Protein AF-A0AAN9VHC4-F1 (afdb_monomer_lite)

Organism: NCBI:txid2509291

Radius of gyration: 25.79 Å; chains: 1; bounding box: 48×30×82 Å

Secondary structure (DSSP, 8-state):
--HHHHHHHHHHHHHHHHHHHHHHHHHHHHHHHHHHHHHHHHHHHHHHHHHHHHHH-TTSEE--TTTSPPEEHHHHHHHHHHHHHHHHHHHHHHHHHHHHHHHHHHHHHHHHTTT--TTTS---------

Structure (mmCIF, N/CA/C/O backbone):
data_AF-A0AAN9VHC4-F1
#
_entry.id   AF-A0AAN9VHC4-F1
#
loop_
_atom_site.group_PDB
_atom_site.id
_atom_site.type_symbol
_atom_site.label_atom_id
_atom_site.label_alt_id
_atom_site.label_comp_id
_atom_site.label_asym_id
_atom_site.label_entity_id
_atom_site.label_seq_id
_atom_site.pdbx_PDB_ins_code
_atom_site.Cartn_x
_atom_site.Cartn_y
_atom_site.Cartn_z
_atom_site.occupancy
_atom_site.B_iso_or_equiv
_atom_site.aut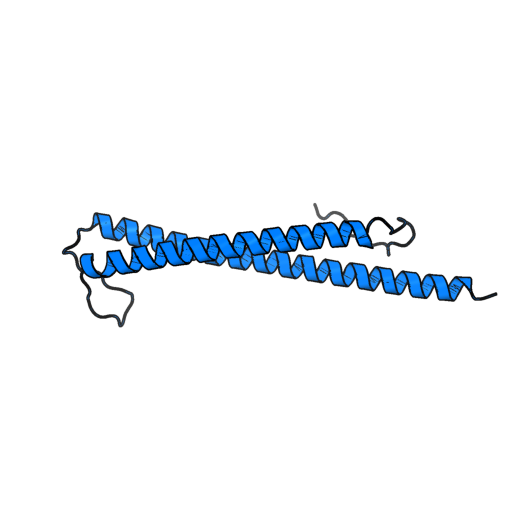h_seq_id
_atom_site.auth_comp_id
_atom_site.auth_asym_id
_atom_site.auth_atom_id
_atom_site.pdbx_PDB_model_num
ATOM 1 N N . MET A 1 1 ? 20.593 -5.269 -54.723 1.00 50.12 1 MET A N 1
ATOM 2 C CA . MET A 1 1 ? 21.177 -4.316 -53.757 1.00 50.12 1 MET A CA 1
ATOM 3 C C . MET A 1 1 ? 20.128 -4.198 -52.665 1.00 50.12 1 MET A C 1
ATOM 5 O O . MET A 1 1 ? 19.353 -3.266 -52.725 1.00 50.12 1 MET A O 1
ATOM 9 N N . ASP A 1 2 ? 20.006 -5.169 -51.750 1.00 54.09 2 ASP A N 1
ATOM 10 C CA . ASP A 1 2 ? 18.790 -5.248 -50.904 1.00 54.09 2 ASP A CA 1
ATOM 11 C C . ASP A 1 2 ? 19.038 -5.737 -49.467 1.00 54.09 2 ASP A C 1
ATOM 13 O O . ASP A 1 2 ? 18.122 -5.739 -48.654 1.00 54.09 2 ASP A O 1
ATOM 17 N N . MET A 1 3 ? 20.281 -6.069 -49.096 1.00 52.69 3 MET A N 1
ATOM 18 C CA . MET A 1 3 ? 20.587 -6.513 -47.725 1.00 52.69 3 MET A CA 1
ATOM 19 C C . MET A 1 3 ? 20.512 -5.387 -46.681 1.00 52.69 3 MET A C 1
ATOM 21 O O . MET A 1 3 ? 20.322 -5.662 -45.499 1.00 52.69 3 MET A O 1
ATOM 25 N N . ASP A 1 4 ? 20.640 -4.123 -47.094 1.00 55.09 4 ASP A N 1
ATOM 26 C CA . ASP A 1 4 ? 20.581 -2.978 -46.174 1.00 55.09 4 ASP A CA 1
ATOM 27 C C . ASP A 1 4 ? 19.147 -2.525 -45.866 1.00 55.09 4 ASP A C 1
ATOM 29 O O . ASP A 1 4 ? 18.929 -1.846 -44.865 1.00 55.09 4 ASP A O 1
ATOM 33 N N . ASN A 1 5 ? 18.166 -2.898 -46.696 1.00 51.88 5 ASN A N 1
ATOM 34 C CA . ASN A 1 5 ? 16.765 -2.507 -46.511 1.00 51.88 5 ASN A CA 1
ATOM 35 C C . ASN A 1 5 ? 16.011 -3.500 -45.606 1.00 51.88 5 ASN A C 1
ATOM 37 O O . ASN A 1 5 ? 15.181 -3.085 -44.800 1.00 51.88 5 ASN A O 1
ATOM 41 N N . GLU A 1 6 ? 16.345 -4.795 -45.675 1.00 54.66 6 GLU A N 1
ATOM 42 C CA . GLU A 1 6 ? 15.829 -5.816 -44.746 1.00 54.66 6 GLU A CA 1
ATOM 43 C C . GLU A 1 6 ? 16.372 -5.622 -43.325 1.00 54.66 6 GLU A C 1
ATOM 45 O O . GLU A 1 6 ? 15.594 -5.582 -42.376 1.00 54.66 6 GLU A O 1
ATOM 50 N N . LYS A 1 7 ? 17.681 -5.370 -43.171 1.00 56.31 7 LYS A N 1
ATOM 51 C CA . LYS A 1 7 ? 18.298 -5.130 -41.852 1.00 56.31 7 LYS A CA 1
ATOM 52 C C . LYS A 1 7 ? 17.731 -3.913 -41.115 1.00 56.31 7 LYS A C 1
ATOM 54 O O . LYS A 1 7 ? 17.639 -3.941 -39.892 1.00 56.31 7 LYS A O 1
ATOM 59 N N . ARG A 1 8 ? 17.348 -2.854 -41.841 1.00 58.09 8 ARG A N 1
ATOM 60 C CA . ARG A 1 8 ? 16.695 -1.666 -41.255 1.00 58.09 8 ARG A CA 1
ATOM 61 C C . ARG A 1 8 ? 15.245 -1.924 -40.854 1.00 58.09 8 ARG A C 1
ATOM 63 O O . ARG A 1 8 ? 14.777 -1.352 -39.877 1.00 58.09 8 ARG A O 1
ATOM 70 N N . LYS A 1 9 ? 14.525 -2.768 -41.599 1.00 59.56 9 LYS A N 1
ATOM 71 C CA . LYS A 1 9 ? 13.159 -3.166 -41.236 1.00 59.56 9 LYS A CA 1
ATOM 72 C C . LYS A 1 9 ? 13.148 -4.008 -39.962 1.00 59.56 9 LYS A C 1
ATOM 74 O O . LYS A 1 9 ? 12.361 -3.707 -39.072 1.00 59.56 9 LYS A O 1
ATOM 79 N N . ASP A 1 10 ? 14.059 -4.974 -39.857 1.00 60.94 10 ASP A N 1
ATOM 80 C CA . ASP A 1 10 ? 14.200 -5.812 -38.660 1.00 60.94 10 ASP A CA 1
ATOM 81 C C . ASP A 1 10 ? 14.578 -4.979 -37.423 1.00 60.94 10 ASP A C 1
ATOM 83 O O . ASP A 1 10 ? 13.963 -5.127 -36.363 1.00 60.94 10 ASP A O 1
ATOM 87 N N . SER A 1 11 ? 15.514 -4.028 -37.559 1.00 62.25 11 SER A N 1
ATOM 88 C CA . SER A 1 11 ? 15.894 -3.152 -36.441 1.00 62.25 11 SER A CA 1
ATOM 89 C C . SER A 1 11 ? 14.755 -2.234 -35.994 1.00 62.25 11 SER A C 1
ATOM 91 O O . SER A 1 11 ? 14.590 -2.001 -34.799 1.00 62.25 11 SER A O 1
ATOM 93 N N . PHE A 1 12 ? 13.943 -1.736 -36.932 1.00 62.66 12 PHE A N 1
ATOM 94 C CA . PHE A 1 12 ? 12.781 -0.903 -36.623 1.00 62.66 12 PHE A CA 1
ATOM 95 C C . PHE A 1 12 ? 11.708 -1.691 -35.855 1.00 62.66 12 PHE A C 1
ATOM 97 O O . PHE A 1 12 ? 11.217 -1.225 -34.828 1.00 62.66 12 PHE A O 1
ATOM 104 N N . THR A 1 13 ? 11.422 -2.931 -36.268 1.00 69.31 13 THR A N 1
ATOM 105 C CA . THR A 1 13 ? 10.482 -3.806 -35.547 1.00 69.31 13 THR A CA 1
ATOM 106 C C . THR A 1 13 ? 10.972 -4.204 -34.150 1.00 69.31 13 THR A C 1
ATOM 108 O O . THR A 1 13 ? 10.168 -4.349 -33.226 1.00 69.31 13 THR A O 1
ATOM 111 N N . ASP A 1 14 ? 12.286 -4.335 -33.950 1.00 75.69 14 ASP A N 1
ATOM 112 C CA . ASP A 1 14 ? 12.864 -4.598 -32.629 1.00 75.69 14 ASP A CA 1
ATOM 113 C C . ASP A 1 14 ? 12.769 -3.379 -31.696 1.00 75.69 14 ASP A C 1
ATOM 115 O O . ASP A 1 14 ? 12.483 -3.540 -30.505 1.00 75.69 14 ASP A O 1
ATOM 119 N N . VAL A 1 15 ? 12.948 -2.166 -32.231 1.00 76.19 15 VAL A N 1
ATOM 120 C CA . VAL A 1 15 ? 12.771 -0.896 -31.504 1.00 76.19 15 VAL A CA 1
ATOM 121 C C . VAL A 1 15 ? 11.321 -0.717 -31.057 1.00 76.19 15 VAL A C 1
ATOM 123 O O . VAL A 1 15 ? 11.076 -0.443 -29.880 1.00 76.19 15 VAL A O 1
ATOM 126 N N . GLU A 1 16 ? 10.354 -0.942 -31.948 1.00 80.31 16 GLU A N 1
ATOM 127 C CA . GLU A 1 16 ? 8.927 -0.875 -31.612 1.00 80.31 16 GLU A CA 1
ATOM 128 C C . GLU A 1 16 ? 8.547 -1.895 -30.532 1.00 80.31 16 GLU A C 1
ATOM 130 O O . GLU A 1 16 ? 7.849 -1.557 -29.575 1.00 80.31 16 GLU A O 1
ATOM 135 N N . ARG A 1 17 ? 9.060 -3.131 -30.613 1.00 82.12 17 ARG A N 1
ATOM 136 C CA . ARG A 1 17 ? 8.823 -4.153 -29.581 1.00 82.12 17 ARG A CA 1
ATOM 137 C C . ARG A 1 17 ? 9.397 -3.742 -28.221 1.00 82.12 17 ARG A C 1
ATOM 139 O O . ARG A 1 17 ? 8.755 -3.969 -27.197 1.00 82.12 17 ARG A O 1
ATOM 146 N N . ILE A 1 18 ? 10.590 -3.144 -28.199 1.00 83.81 18 ILE A N 1
ATOM 147 C CA . ILE A 1 18 ? 11.226 -2.636 -26.973 1.00 83.81 18 ILE A CA 1
ATOM 148 C C . ILE A 1 18 ? 10.399 -1.502 -26.360 1.00 83.81 18 ILE A C 1
ATOM 150 O O . ILE A 1 18 ? 10.175 -1.505 -25.150 1.00 83.81 18 ILE A O 1
ATOM 154 N N . LEU A 1 19 ? 9.937 -0.552 -27.179 1.00 83.81 19 LEU A N 1
ATOM 155 C CA . LEU A 1 19 ? 9.121 0.574 -26.722 1.00 83.81 19 LEU A CA 1
ATOM 156 C C . LEU A 1 19 ? 7.765 0.112 -26.194 1.00 83.81 19 LEU A C 1
ATOM 158 O O . LEU A 1 19 ? 7.374 0.521 -25.105 1.00 83.81 19 LEU A O 1
ATOM 162 N N . ASN A 1 20 ? 7.089 -0.792 -26.905 1.00 87.31 20 ASN A N 1
ATOM 163 C CA . ASN A 1 20 ? 5.820 -1.358 -26.452 1.00 87.31 20 ASN A CA 1
ATOM 164 C C . ASN A 1 20 ? 5.982 -2.063 -25.105 1.00 87.31 20 ASN A C 1
ATOM 166 O O . ASN A 1 20 ? 5.219 -1.799 -24.181 1.00 87.31 20 ASN A O 1
ATOM 170 N N . ARG A 1 21 ? 7.038 -2.870 -24.946 1.00 86.12 21 ARG A N 1
ATOM 171 C CA . ARG A 1 21 ? 7.308 -3.544 -23.674 1.00 86.12 21 ARG A CA 1
ATOM 172 C C . ARG A 1 21 ? 7.634 -2.566 -22.543 1.00 86.12 21 ARG A C 1
ATOM 174 O O . ARG A 1 21 ? 7.238 -2.794 -21.407 1.00 86.12 21 ARG A O 1
ATOM 181 N N . TYR A 1 22 ? 8.350 -1.480 -22.832 1.00 86.50 22 TYR A N 1
ATOM 182 C CA . TYR A 1 22 ? 8.599 -0.429 -21.844 1.00 86.50 22 TYR A CA 1
ATOM 183 C C . TYR A 1 22 ? 7.307 0.286 -21.433 1.00 86.50 22 TYR A C 1
ATOM 185 O O . TYR A 1 22 ? 7.097 0.519 -20.246 1.00 86.50 22 TYR A O 1
ATOM 193 N N . ASN A 1 23 ? 6.428 0.584 -22.390 1.00 87.88 23 ASN A N 1
ATOM 194 C CA . ASN A 1 23 ? 5.138 1.217 -22.120 1.00 87.88 23 ASN A CA 1
ATOM 195 C C . ASN A 1 23 ? 4.222 0.318 -21.279 1.00 87.88 23 ASN A C 1
ATOM 197 O O . ASN A 1 23 ? 3.550 0.820 -20.385 1.00 87.88 23 ASN A O 1
ATOM 201 N N . GLU A 1 24 ? 4.239 -1.000 -21.506 1.00 90.56 24 GLU A N 1
ATOM 202 C CA . GLU A 1 24 ? 3.556 -1.971 -20.636 1.00 90.56 24 GLU A CA 1
ATOM 203 C C . GLU A 1 24 ? 4.061 -1.870 -19.191 1.00 90.56 24 GLU A C 1
ATOM 205 O O . GLU A 1 24 ? 3.257 -1.750 -18.272 1.00 90.56 24 GLU A O 1
ATOM 210 N N . TYR A 1 25 ? 5.382 -1.827 -18.984 1.00 88.06 25 TYR A N 1
ATOM 211 C CA . TYR A 1 25 ? 5.944 -1.657 -17.642 1.00 88.06 25 TYR A CA 1
ATOM 212 C C . TYR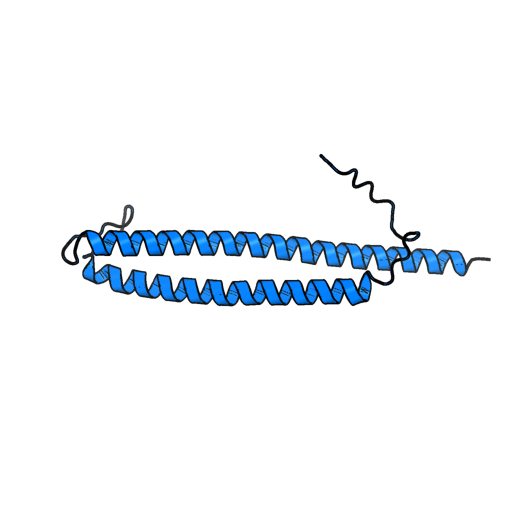 A 1 25 ? 5.536 -0.335 -16.983 1.00 88.06 25 TYR A C 1
ATOM 214 O O . TYR A 1 25 ? 5.276 -0.313 -15.783 1.00 88.06 25 TYR A O 1
ATOM 222 N N . VAL A 1 26 ? 5.489 0.763 -17.744 1.00 89.62 26 VAL A N 1
ATOM 223 C CA . VAL A 1 26 ? 5.030 2.065 -17.234 1.00 89.62 26 VAL A CA 1
ATOM 224 C C . VAL A 1 26 ? 3.569 1.981 -16.794 1.00 89.62 26 VAL A C 1
ATOM 226 O O . VAL A 1 26 ? 3.260 2.381 -15.676 1.00 89.62 26 VAL A O 1
ATOM 229 N N . ALA A 1 27 ? 2.695 1.406 -17.622 1.00 91.69 27 ALA A N 1
ATOM 230 C CA . ALA A 1 27 ? 1.277 1.262 -17.302 1.00 91.69 27 ALA A CA 1
ATOM 231 C C . ALA A 1 27 ? 1.051 0.383 -16.058 1.00 91.69 27 ALA A C 1
ATOM 233 O O . ALA A 1 27 ? 0.298 0.759 -15.161 1.00 91.69 27 ALA A O 1
ATOM 234 N N . GLU A 1 28 ? 1.746 -0.755 -15.960 1.00 92.38 28 GLU A N 1
ATOM 235 C CA . GLU A 1 28 ? 1.702 -1.619 -14.773 1.00 92.38 28 GLU A CA 1
ATOM 236 C C . GLU A 1 28 ? 2.198 -0.884 -13.516 1.00 92.38 28 GLU A C 1
ATOM 238 O O . GLU A 1 28 ? 1.653 -1.064 -12.426 1.00 92.38 28 GLU A O 1
ATOM 243 N N . HIS A 1 29 ? 3.235 -0.053 -13.648 1.00 91.44 29 HIS A N 1
ATOM 244 C CA . HIS A 1 29 ? 3.766 0.729 -12.536 1.00 91.44 29 HIS A CA 1
ATOM 245 C C . HIS A 1 29 ? 2.760 1.772 -12.042 1.00 91.44 29 HIS A C 1
ATOM 247 O O . HIS A 1 29 ? 2.527 1.875 -10.838 1.00 91.44 29 HIS A O 1
ATOM 253 N N . GLU A 1 30 ? 2.130 2.512 -12.955 1.00 93.31 30 GLU A N 1
ATOM 254 C CA . GLU A 1 30 ? 1.080 3.484 -12.632 1.00 93.31 30 GLU A CA 1
ATOM 255 C C . GLU A 1 30 ? -0.115 2.815 -11.939 1.00 93.31 30 GLU A C 1
ATOM 257 O O . GLU A 1 30 ? -0.592 3.302 -10.911 1.00 93.31 30 GLU A O 1
ATOM 262 N N . GLU A 1 31 ? -0.545 1.646 -12.424 1.00 95.62 31 GLU A N 1
ATOM 263 C CA . GLU A 1 31 ? -1.590 0.854 -11.770 1.00 95.62 31 GLU A CA 1
ATOM 264 C C . GLU A 1 31 ? -1.187 0.453 -10.342 1.00 95.62 31 GLU A C 1
ATOM 266 O O . GLU A 1 31 ? -1.975 0.592 -9.401 1.00 95.62 31 GLU A O 1
ATOM 271 N N . MET A 1 32 ? 0.060 0.017 -10.142 1.00 95.25 32 MET A N 1
ATOM 272 C CA . MET A 1 32 ? 0.570 -0.300 -8.809 1.00 95.25 32 MET A CA 1
ATOM 273 C C . MET A 1 32 ? 0.574 0.926 -7.885 1.00 95.25 32 MET A C 1
ATOM 275 O O . MET A 1 32 ? 0.185 0.803 -6.721 1.00 95.25 32 MET A O 1
ATOM 279 N N . ILE A 1 33 ? 0.939 2.115 -8.371 1.00 95.25 33 ILE A N 1
ATOM 280 C CA . ILE A 1 33 ? 0.837 3.349 -7.575 1.00 95.25 33 ILE A CA 1
ATOM 281 C C . ILE A 1 33 ? -0.613 3.601 -7.142 1.00 95.25 33 ILE A C 1
ATOM 283 O O . ILE A 1 33 ? -0.861 3.823 -5.956 1.00 95.25 33 ILE A O 1
ATOM 287 N N . HIS A 1 34 ? -1.585 3.474 -8.046 1.00 96.56 34 HIS A N 1
ATOM 288 C CA . HIS A 1 34 ? -2.996 3.662 -7.697 1.00 96.56 34 HIS A CA 1
ATOM 289 C C . HIS A 1 34 ? -3.501 2.653 -6.659 1.00 96.56 34 HIS A C 1
ATOM 291 O O . HIS A 1 34 ? -4.228 3.017 -5.727 1.00 96.56 34 HIS A O 1
ATOM 297 N N . ILE A 1 35 ? -3.093 1.386 -6.767 1.00 97.19 35 ILE A N 1
ATOM 298 C CA . ILE A 1 35 ? -3.417 0.363 -5.764 1.00 97.19 35 ILE A CA 1
ATOM 299 C C . ILE A 1 35 ? -2.829 0.747 -4.400 1.00 97.19 35 ILE A C 1
ATOM 301 O O . ILE A 1 35 ? -3.525 0.658 -3.384 1.00 97.19 35 ILE A O 1
ATOM 305 N N . LEU A 1 36 ? -1.579 1.222 -4.365 1.00 97.19 36 LEU A N 1
ATOM 306 C CA . LEU A 1 36 ? -0.940 1.679 -3.132 1.00 97.19 36 LEU A CA 1
ATOM 307 C C . LEU A 1 36 ? -1.724 2.832 -2.487 1.00 97.19 36 LEU A C 1
ATOM 309 O O . LEU A 1 36 ? -2.003 2.778 -1.289 1.00 97.19 36 LEU A O 1
ATOM 313 N N . GLU A 1 37 ? -2.143 3.831 -3.265 1.00 97.06 37 GLU A N 1
ATOM 314 C CA . GLU A 1 37 ? -2.948 4.959 -2.774 1.00 97.06 37 GLU A CA 1
ATOM 315 C C . GLU A 1 37 ? -4.286 4.506 -2.172 1.00 97.06 37 GLU A C 1
ATOM 317 O O . GLU A 1 37 ? -4.779 5.083 -1.197 1.00 97.06 37 GLU A O 1
ATOM 322 N N . HIS A 1 38 ? -4.915 3.480 -2.749 1.00 97.25 38 HIS A N 1
ATOM 323 C CA . HIS A 1 38 ? -6.126 2.883 -2.188 1.00 97.25 38 HIS A CA 1
ATOM 324 C C . HIS A 1 38 ? -5.854 2.186 -0.851 1.00 97.25 38 HIS A C 1
ATOM 326 O O . HIS A 1 38 ? -6.581 2.420 0.118 1.00 97.25 38 HIS A O 1
ATOM 332 N N . MET A 1 39 ? -4.784 1.393 -0.767 1.00 97.56 39 MET A N 1
ATOM 333 C CA . MET A 1 39 ? -4.388 0.726 0.477 1.00 97.56 39 MET A CA 1
ATOM 334 C C . MET A 1 39 ? -4.072 1.736 1.589 1.00 97.56 39 MET A C 1
ATOM 336 O O . MET A 1 39 ? -4.482 1.548 2.736 1.00 97.56 39 MET A O 1
ATOM 340 N N . GLU A 1 40 ? -3.377 2.827 1.262 1.00 97.25 40 GLU A N 1
ATOM 341 C CA . GLU A 1 40 ? -3.025 3.885 2.215 1.00 97.25 40 GLU A CA 1
ATOM 342 C C . GLU A 1 40 ? -4.257 4.629 2.739 1.00 97.25 40 GLU A C 1
ATOM 344 O O . GLU A 1 40 ? -4.366 4.853 3.948 1.00 97.25 40 GLU A O 1
ATOM 349 N N . ARG A 1 41 ? -5.230 4.933 1.870 1.00 97.44 41 ARG A N 1
ATOM 350 C CA . ARG A 1 41 ? -6.522 5.507 2.280 1.00 97.44 41 ARG A CA 1
ATOM 351 C C . ARG A 1 41 ? -7.290 4.577 3.220 1.00 97.44 41 ARG A C 1
ATOM 353 O O . ARG A 1 41 ? -7.825 5.024 4.237 1.00 97.44 41 ARG A O 1
ATOM 360 N N . ASP A 1 42 ? -7.310 3.279 2.930 1.00 95.44 42 ASP A N 1
ATOM 361 C CA . ASP A 1 42 ? -7.968 2.289 3.786 1.00 95.44 42 ASP A CA 1
ATOM 362 C C . ASP A 1 42 ? -7.277 2.116 5.145 1.00 95.44 42 ASP A C 1
ATOM 364 O O . ASP A 1 42 ? -7.954 1.894 6.155 1.00 95.44 42 ASP A O 1
ATOM 368 N N . LEU A 1 43 ? -5.946 2.236 5.203 1.00 96.81 43 LEU A N 1
ATOM 369 C CA . LEU A 1 43 ? -5.205 2.281 6.464 1.00 96.81 43 LEU A CA 1
ATOM 370 C C . LEU A 1 43 ? -5.548 3.547 7.257 1.00 96.81 43 LEU A C 1
ATOM 372 O O . LEU A 1 43 ? -5.835 3.451 8.450 1.00 96.81 43 LEU A O 1
ATOM 376 N N . GLN A 1 44 ? -5.563 4.716 6.613 1.00 96.81 44 GLN A N 1
ATOM 377 C CA . GLN A 1 44 ? -5.930 5.978 7.262 1.00 96.81 44 GLN A CA 1
ATOM 378 C C . GLN A 1 44 ? -7.337 5.919 7.861 1.00 96.81 44 GLN A C 1
ATOM 380 O O . GLN A 1 44 ? -7.534 6.359 8.994 1.00 96.81 44 GLN A O 1
ATOM 385 N N . ARG A 1 45 ? -8.299 5.311 7.154 1.00 94.69 45 ARG A N 1
ATOM 386 C CA . ARG A 1 45 ? -9.652 5.096 7.683 1.00 94.69 45 ARG A CA 1
ATOM 387 C C . ARG A 1 45 ? -9.637 4.237 8.946 1.00 94.69 45 ARG A C 1
ATOM 389 O O . ARG A 1 45 ? -10.266 4.607 9.931 1.00 94.69 45 ARG A O 1
ATOM 396 N N . THR A 1 46 ? -8.901 3.125 8.934 1.00 94.50 46 THR A N 1
ATOM 397 C CA . THR A 1 46 ? -8.761 2.243 10.105 1.00 94.50 46 THR A CA 1
ATOM 398 C C . THR A 1 46 ? -8.084 2.953 11.279 1.00 94.50 46 THR A C 1
ATOM 400 O O . THR A 1 46 ? -8.515 2.778 12.414 1.00 94.50 46 THR A O 1
ATOM 403 N N . ILE A 1 47 ? -7.057 3.773 11.027 1.00 95.69 47 ILE A N 1
ATOM 404 C CA . ILE A 1 47 ? -6.390 4.577 12.064 1.00 95.69 47 ILE A CA 1
ATOM 405 C C . ILE A 1 47 ? -7.372 5.578 12.670 1.00 95.69 47 ILE A C 1
ATOM 407 O O . ILE A 1 47 ? -7.520 5.622 13.887 1.00 95.69 47 ILE A O 1
ATOM 411 N N . HIS A 1 48 ? -8.083 6.330 11.831 1.00 93.81 48 HIS A N 1
ATOM 412 C C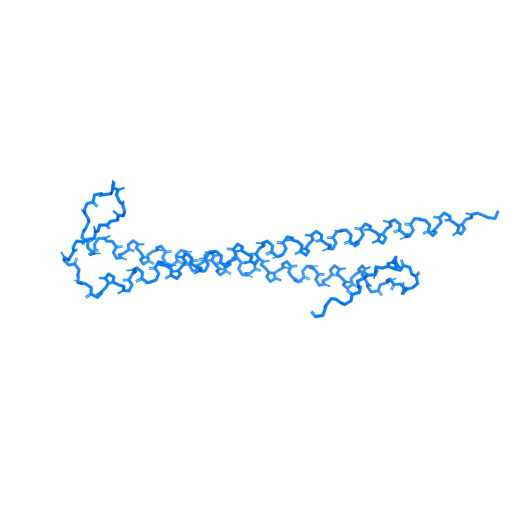A . HIS A 1 48 ? -9.058 7.310 12.295 1.00 93.81 48 HIS A CA 1
ATOM 413 C C . HIS A 1 48 ? -10.174 6.659 13.121 1.00 93.81 48 HIS A C 1
ATOM 415 O O . HIS A 1 48 ? -10.547 7.166 14.178 1.00 93.81 48 HIS A O 1
ATOM 421 N N . GLU A 1 49 ? -10.686 5.514 12.668 1.00 91.50 49 GLU A N 1
ATOM 422 C CA . GLU A 1 49 ? -11.690 4.737 13.391 1.00 91.50 49 GLU A CA 1
ATOM 423 C C . GLU A 1 49 ? -11.161 4.267 14.752 1.00 91.50 49 GLU A C 1
ATOM 425 O O . GLU A 1 49 ? -11.813 4.474 15.773 1.00 91.50 49 GLU A O 1
ATOM 430 N N . PHE A 1 50 ? -9.954 3.703 14.787 1.00 92.50 50 PHE A N 1
ATOM 431 C CA . PHE A 1 50 ? -9.307 3.268 16.021 1.00 92.50 50 PHE A CA 1
ATOM 432 C C . PHE A 1 50 ? -9.121 4.422 17.016 1.00 92.50 50 PHE A C 1
ATOM 434 O O . PHE A 1 50 ? -9.530 4.309 18.173 1.00 92.50 50 PHE A O 1
ATOM 441 N N . ASP A 1 51 ? -8.559 5.544 16.565 1.00 93.00 51 ASP A N 1
ATOM 442 C CA . ASP A 1 51 ? -8.315 6.718 17.404 1.00 93.00 51 ASP A CA 1
ATOM 443 C C . ASP A 1 51 ? -9.621 7.319 17.930 1.00 93.00 51 ASP A C 1
ATOM 445 O O . ASP A 1 51 ? -9.707 7.669 19.109 1.00 93.00 51 ASP A O 1
ATOM 449 N N . SER A 1 52 ? -10.661 7.363 17.093 1.00 91.25 52 SER A N 1
ATOM 450 C CA . SER A 1 52 ? -11.994 7.816 17.500 1.00 91.25 52 SER A CA 1
ATOM 451 C C . SER A 1 52 ? -12.549 6.932 18.613 1.00 91.25 52 SER A C 1
ATOM 453 O O . SER A 1 52 ? -12.973 7.441 19.647 1.00 91.25 52 SER A O 1
ATOM 455 N N . LEU A 1 53 ? -12.495 5.604 18.460 1.00 90.06 53 LEU A N 1
ATOM 456 C CA . LEU A 1 53 ? -13.028 4.686 19.469 1.00 90.06 53 LEU A CA 1
ATOM 457 C C . LEU A 1 53 ? -12.266 4.743 20.793 1.00 90.06 53 LEU A C 1
ATOM 459 O O . LEU A 1 53 ? -12.890 4.621 21.848 1.00 90.06 53 LEU A O 1
ATOM 463 N N . LYS A 1 54 ? -10.955 5.007 20.774 1.00 89.81 54 LYS A N 1
ATOM 464 C CA . LYS A 1 54 ? -10.191 5.217 22.014 1.00 89.81 54 LYS A CA 1
ATOM 465 C C . LYS A 1 54 ? -10.664 6.433 22.811 1.00 89.81 54 LYS A C 1
ATOM 467 O O . LYS A 1 54 ? -10.509 6.433 24.028 1.00 89.81 54 LYS A O 1
ATOM 472 N N . GLN A 1 55 ? -11.241 7.445 22.163 1.00 90.69 55 GLN A N 1
ATOM 473 C CA . GLN A 1 55 ? -11.724 8.658 22.834 1.00 90.69 55 GLN A CA 1
ATOM 474 C C . GLN A 1 55 ? -13.101 8.481 23.494 1.00 90.69 55 GLN A C 1
ATOM 476 O O . GLN A 1 55 ? -13.381 9.141 24.491 1.00 90.69 55 GLN A O 1
ATOM 481 N N . VAL A 1 56 ? -13.958 7.588 22.978 1.00 86.19 56 VAL A N 1
ATOM 482 C CA . VAL A 1 56 ? -15.343 7.398 23.476 1.00 86.19 56 VAL A CA 1
ATOM 483 C C . VAL A 1 56 ? -15.414 6.500 24.725 1.00 86.19 56 VAL A C 1
ATOM 485 O O . VAL A 1 56 ? -16.452 6.423 25.383 1.00 86.19 56 VAL A O 1
ATOM 488 N N . GLY A 1 57 ? -14.319 5.823 25.077 1.00 80.38 57 GLY A N 1
ATOM 489 C CA . GLY A 1 57 ? -14.228 4.945 26.245 1.00 80.38 57 GLY A CA 1
ATOM 490 C C . GLY A 1 57 ? -14.637 3.495 25.967 1.00 80.38 57 GLY A C 1
ATOM 491 O O . GLY A 1 57 ? -15.532 3.202 25.177 1.00 80.38 57 GLY A O 1
ATOM 492 N N . GLU A 1 58 ? -13.966 2.566 26.645 1.00 83.94 58 GLU A N 1
ATOM 493 C CA . GLU A 1 58 ? -14.010 1.123 26.366 1.00 83.94 58 GLU A CA 1
ATOM 494 C C . GLU A 1 58 ? -15.366 0.442 26.625 1.00 83.94 58 GLU A C 1
ATOM 496 O O . GLU A 1 58 ? -15.686 -0.571 25.993 1.00 83.94 58 GLU A O 1
ATOM 501 N N . ASP A 1 59 ? -16.180 1.004 27.518 1.00 86.75 59 ASP A N 1
ATOM 502 C CA . ASP A 1 59 ? -17.518 0.496 27.839 1.00 86.75 59 ASP A CA 1
ATOM 503 C C . ASP A 1 59 ? -18.622 1.012 26.913 1.00 86.75 59 ASP A C 1
ATOM 505 O O . ASP A 1 59 ? -19.752 0.511 26.964 1.00 86.75 59 ASP A O 1
ATOM 509 N N . SER A 1 60 ? -18.297 1.971 26.045 1.00 86.31 60 SER A N 1
ATOM 510 C CA . SER A 1 60 ? -19.212 2.468 25.028 1.00 86.31 60 SER A CA 1
ATOM 511 C C . SER A 1 60 ? -19.503 1.392 23.985 1.00 86.31 60 SER A C 1
ATOM 513 O O . SER A 1 60 ? -18.724 0.462 23.752 1.00 86.31 60 SER A O 1
ATOM 515 N N . TYR A 1 61 ? -20.663 1.513 23.348 1.00 84.19 61 TYR A N 1
ATOM 516 C CA . TYR A 1 61 ? -21.069 0.591 22.300 1.00 84.19 61 TYR A CA 1
ATOM 517 C C . TYR A 1 61 ? -20.678 1.116 20.928 1.00 84.19 61 TYR A C 1
ATOM 519 O O . TYR A 1 61 ? -20.960 2.259 20.578 1.00 84.19 61 TYR A O 1
ATOM 527 N N . TYR A 1 62 ? -20.068 0.234 20.153 1.00 82.12 62 TYR A N 1
ATOM 528 C CA . TYR A 1 62 ? -19.738 0.425 18.760 1.00 82.12 62 TYR A CA 1
ATOM 529 C C . TYR A 1 62 ? -20.807 -0.233 17.883 1.00 82.12 62 TYR A C 1
ATOM 531 O O . TYR A 1 62 ? -21.186 -1.392 18.089 1.00 82.12 62 TYR A O 1
ATOM 539 N N . TYR A 1 63 ? -21.279 0.520 16.892 1.00 80.06 63 TYR A N 1
ATOM 540 C CA . TYR A 1 63 ? -22.246 0.068 15.899 1.00 80.06 63 TYR A CA 1
ATOM 541 C C . TYR A 1 63 ? -21.607 0.220 14.522 1.00 80.06 63 TYR A C 1
ATOM 543 O O . TYR A 1 63 ? -21.464 1.334 14.019 1.00 80.06 63 TYR A O 1
ATOM 551 N N . ARG A 1 64 ? -21.208 -0.896 13.907 1.00 71.75 64 ARG A N 1
ATOM 552 C CA . ARG A 1 64 ? -20.794 -0.883 12.500 1.00 71.75 64 ARG A CA 1
ATOM 553 C C . ARG A 1 64 ? -22.041 -0.786 11.620 1.00 71.75 64 ARG A C 1
ATOM 555 O O . ARG A 1 64 ? -23.111 -1.235 12.026 1.00 71.75 64 ARG A O 1
ATOM 562 N N . VAL A 1 65 ? -21.887 -0.181 10.441 1.00 70.56 65 VAL A N 1
ATOM 563 C CA . VAL A 1 65 ? -22.937 0.047 9.427 1.00 70.56 65 VAL A CA 1
ATOM 564 C C . VAL A 1 65 ? -23.928 -1.130 9.341 1.00 70.56 65 VAL A C 1
ATOM 566 O O . VAL A 1 65 ? -23.508 -2.283 9.386 1.00 70.56 65 VAL A O 1
ATOM 569 N N . SER A 1 66 ? -25.225 -0.797 9.249 1.00 54.84 66 SER A N 1
ATOM 570 C CA . SER A 1 66 ? -26.420 -1.666 9.249 1.00 54.84 66 SER A CA 1
ATOM 571 C C . SER A 1 66 ? -26.170 -3.172 9.052 1.00 54.84 66 SER A C 1
ATOM 573 O O . SER A 1 66 ? -25.714 -3.599 7.994 1.00 54.84 66 SER A O 1
ATOM 575 N N . GLY A 1 67 ? -26.536 -3.977 10.056 1.00 61.47 67 GLY A N 1
ATOM 576 C CA . GLY A 1 67 ? -26.523 -5.446 9.988 1.00 61.47 67 GLY A CA 1
ATOM 577 C C . GLY A 1 67 ? -25.507 -6.142 10.897 1.00 61.47 67 GLY A C 1
ATOM 578 O O . GLY A 1 67 ? -25.539 -7.365 10.999 1.00 61.47 67 GLY A O 1
ATOM 579 N N . MET A 1 68 ? -24.635 -5.402 11.591 1.00 66.94 68 MET A N 1
ATOM 580 C CA . MET A 1 68 ? -23.707 -5.991 12.564 1.00 66.94 68 MET A CA 1
ATOM 581 C C . MET A 1 68 ? -24.252 -5.956 13.995 1.00 66.94 68 MET A C 1
ATOM 583 O O . MET A 1 68 ? -24.936 -4.999 14.374 1.00 66.94 68 MET A O 1
ATOM 587 N N . PRO A 1 69 ? -23.946 -6.981 14.813 1.00 73.81 69 PRO A N 1
ATOM 588 C CA . PRO A 1 69 ? -24.321 -6.984 16.215 1.00 73.81 69 PRO A CA 1
ATOM 589 C C . PRO A 1 69 ? -23.639 -5.829 16.952 1.00 73.81 69 PRO A C 1
ATOM 591 O O . PRO A 1 69 ? -22.507 -5.447 16.659 1.00 73.81 69 PRO A O 1
ATOM 594 N N . LYS A 1 70 ? -24.345 -5.284 17.940 1.00 81.06 70 LYS A N 1
ATOM 595 C CA . LYS A 1 70 ? -23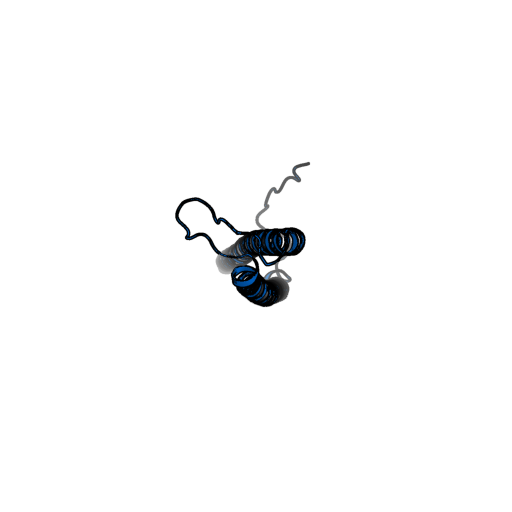.820 -4.292 18.877 1.00 81.06 70 LYS A CA 1
ATOM 596 C C . LYS A 1 70 ? -22.614 -4.882 19.616 1.00 81.06 70 LYS A C 1
ATOM 598 O O . LYS A 1 70 ? -22.758 -5.894 20.297 1.00 81.06 70 LYS A O 1
ATOM 603 N N . MET A 1 71 ? -21.452 -4.241 19.510 1.00 85.94 71 MET A N 1
ATOM 604 C CA . MET A 1 71 ? -20.220 -4.667 20.187 1.00 85.94 71 MET A CA 1
ATOM 605 C C . MET A 1 71 ? -19.768 -3.601 21.179 1.00 85.94 71 MET A C 1
ATOM 607 O O . MET A 1 71 ? -20.085 -2.423 21.011 1.00 85.94 71 MET A O 1
ATOM 611 N N . LYS A 1 72 ? -19.031 -3.984 22.225 1.00 89.19 72 LYS A N 1
ATOM 612 C CA . LYS A 1 72 ? -18.354 -2.987 23.060 1.00 89.19 72 LYS A CA 1
ATOM 613 C C . LYS A 1 72 ? -17.069 -2.530 22.386 1.00 89.19 72 LYS A C 1
ATOM 615 O O . LYS A 1 72 ? -16.386 -3.320 21.737 1.00 89.19 72 LYS A O 1
ATOM 620 N N . VAL A 1 73 ? -16.709 -1.269 22.598 1.00 90.00 73 VAL A N 1
ATOM 621 C CA . VAL A 1 73 ? -15.457 -0.685 22.105 1.00 90.00 73 VAL A CA 1
ATOM 622 C C . VAL A 1 73 ? -14.248 -1.524 22.530 1.00 90.00 73 VAL A C 1
ATOM 624 O O . VAL A 1 73 ? -13.399 -1.818 21.692 1.00 90.00 73 VAL A O 1
ATOM 627 N N . ARG A 1 74 ? -14.210 -2.006 23.779 1.00 91.25 74 ARG A N 1
ATOM 628 C CA . ARG A 1 74 ? -13.136 -2.885 24.282 1.00 91.25 74 ARG A CA 1
ATOM 629 C C . ARG A 1 74 ? -12.924 -4.170 23.474 1.00 91.25 74 ARG A C 1
ATOM 631 O O . ARG A 1 74 ? -11.810 -4.675 23.424 1.00 91.25 74 ARG A O 1
ATOM 638 N N . ASP A 1 75 ? -13.977 -4.688 22.841 1.00 89.81 75 ASP A N 1
ATOM 639 C CA . ASP A 1 75 ? -13.911 -5.918 22.045 1.00 89.81 75 ASP A CA 1
ATOM 640 C C . ASP A 1 75 ? -13.474 -5.613 20.598 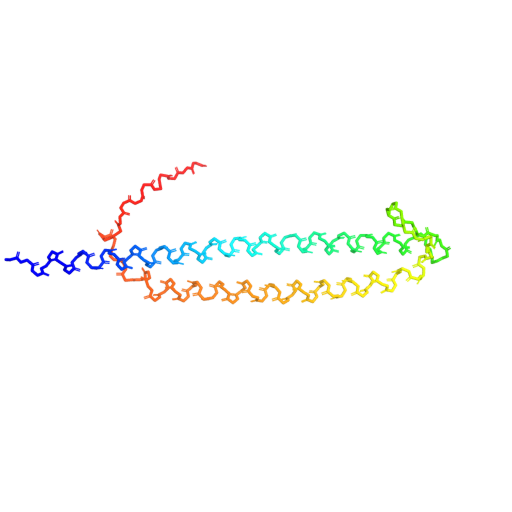1.00 89.81 75 ASP A C 1
ATOM 642 O O . ASP A 1 75 ? -12.902 -6.460 19.915 1.00 89.81 75 ASP A O 1
ATOM 646 N N . VAL A 1 76 ? -13.715 -4.384 20.129 1.00 89.62 76 VAL A N 1
ATOM 647 C CA . VAL A 1 76 ? -13.435 -3.928 18.757 1.00 89.62 76 VAL A CA 1
ATOM 648 C C . VAL A 1 76 ? -12.030 -3.341 18.622 1.00 89.62 76 VAL A C 1
ATOM 650 O O . VAL A 1 76 ? -11.368 -3.555 17.606 1.00 89.62 76 VAL A O 1
ATOM 653 N N . LEU A 1 77 ? -11.544 -2.623 19.638 1.00 91.62 77 LEU A N 1
ATOM 654 C CA . LEU A 1 77 ? -10.222 -1.989 19.620 1.00 91.62 77 LEU A CA 1
ATOM 655 C C . LEU A 1 77 ? -9.078 -2.972 19.313 1.00 91.62 77 LEU A C 1
ATOM 657 O O . LEU A 1 77 ? -8.252 -2.643 18.458 1.00 91.62 77 LEU A O 1
ATOM 661 N N . PRO A 1 78 ? -9.013 -4.181 19.913 1.00 92.50 78 PRO A N 1
ATOM 662 C CA . PRO A 1 78 ? -7.969 -5.149 19.583 1.00 92.50 78 PRO A CA 1
ATOM 663 C C . PRO A 1 78 ? -8.021 -5.591 18.119 1.00 92.50 78 PRO A C 1
ATOM 665 O O . PRO A 1 78 ? -6.977 -5.739 17.484 1.00 92.50 78 PRO A O 1
ATOM 668 N N . TYR A 1 79 ? -9.225 -5.761 17.567 1.00 91.50 79 TYR A N 1
ATOM 669 C CA . TYR A 1 79 ? -9.415 -6.134 16.168 1.00 91.50 79 TYR A CA 1
ATOM 670 C C . TYR A 1 79 ? -8.923 -5.027 15.225 1.00 91.50 79 TYR A C 1
ATOM 672 O O . TYR A 1 79 ? -8.131 -5.298 14.324 1.00 91.50 79 TYR A O 1
ATOM 680 N N . LEU A 1 80 ? -9.308 -3.770 15.468 1.00 91.88 80 LEU A N 1
ATOM 681 C CA . LEU A 1 80 ? -8.840 -2.632 14.668 1.00 91.88 80 LEU A CA 1
ATOM 682 C C . LEU A 1 80 ? -7.322 -2.439 14.769 1.00 91.88 80 LEU A C 1
ATOM 684 O O . LEU A 1 80 ? -6.676 -2.129 13.769 1.00 91.88 80 LEU A O 1
ATOM 688 N N . GLN A 1 81 ? -6.733 -2.681 15.944 1.00 95.12 81 GLN A N 1
ATOM 689 C CA . GLN A 1 81 ? -5.282 -2.647 16.129 1.00 95.12 81 GLN A CA 1
ATOM 690 C C . GLN A 1 81 ? -4.577 -3.732 15.300 1.00 95.12 81 GLN A C 1
ATOM 692 O O . GLN A 1 81 ? -3.553 -3.460 14.670 1.00 95.12 81 GLN A O 1
ATOM 697 N N . GLN A 1 82 ? -5.111 -4.956 15.274 1.00 95.75 82 GLN A N 1
ATOM 698 C CA . GLN A 1 82 ? -4.574 -6.035 14.440 1.00 95.75 82 GLN A CA 1
ATOM 699 C C . GLN A 1 82 ? -4.744 -5.737 12.946 1.00 95.75 82 GLN A C 1
ATOM 701 O O . GLN A 1 82 ? -3.812 -5.954 12.170 1.00 95.75 82 GLN A O 1
ATOM 706 N N . GLU A 1 83 ? -5.901 -5.206 12.542 1.00 94.31 83 GLU A N 1
ATOM 707 C CA . GLU A 1 83 ? -6.173 -4.820 11.157 1.00 94.31 83 GLU A CA 1
ATOM 708 C C . GLU A 1 83 ? -5.208 -3.720 10.691 1.00 94.31 83 GLU A C 1
ATOM 710 O O . GLU A 1 83 ? -4.636 -3.829 9.606 1.00 94.31 83 GLU A O 1
ATOM 715 N N . LYS A 1 84 ? -4.949 -2.716 11.540 1.00 95.69 84 LYS A N 1
ATOM 716 C CA . LYS A 1 84 ? -3.947 -1.670 11.302 1.00 95.69 84 LYS A CA 1
ATOM 717 C C . LYS A 1 84 ? -2.561 -2.267 11.040 1.00 95.69 84 LYS A C 1
ATOM 719 O O . LYS A 1 84 ? -1.982 -1.999 9.993 1.00 95.69 84 LYS A O 1
ATOM 724 N N . ILE A 1 85 ? -2.058 -3.116 11.943 1.00 97.38 85 ILE A N 1
ATOM 725 C CA . ILE A 1 85 ? -0.730 -3.749 11.812 1.00 97.38 85 ILE A CA 1
ATOM 726 C C . ILE A 1 85 ? -0.642 -4.579 10.524 1.00 97.38 85 ILE A C 1
ATOM 728 O O . ILE A 1 85 ? 0.370 -4.555 9.818 1.00 97.38 85 ILE A O 1
ATOM 732 N N . LYS A 1 86 ? -1.704 -5.326 10.203 1.00 96.88 86 LYS A N 1
ATOM 733 C CA . LYS A 1 86 ? -1.770 -6.126 8.978 1.00 96.88 86 LYS A CA 1
ATOM 734 C C . LYS A 1 86 ? -1.668 -5.236 7.736 1.00 96.88 86 LYS A C 1
ATOM 736 O O . LYS A 1 86 ? -0.821 -5.499 6.884 1.00 96.88 86 LYS A O 1
ATOM 741 N N . LYS A 1 87 ? -2.470 -4.170 7.667 1.00 97.19 87 LYS A N 1
ATOM 742 C CA . LYS A 1 87 ? -2.465 -3.203 6.559 1.00 97.19 87 LYS A CA 1
ATOM 743 C C . LYS A 1 87 ? -1.118 -2.494 6.417 1.00 97.19 87 LYS A C 1
ATOM 745 O O . LYS A 1 87 ? -0.603 -2.398 5.309 1.00 97.19 87 LYS A O 1
ATOM 750 N N . GLU A 1 88 ? -0.498 -2.073 7.520 1.00 97.69 88 GLU A N 1
ATOM 751 C CA . GLU A 1 88 ? 0.849 -1.478 7.516 1.00 97.69 88 GLU A CA 1
ATOM 752 C C . GLU A 1 88 ? 1.889 -2.429 6.904 1.00 97.69 88 GLU A C 1
ATOM 754 O O . GLU A 1 88 ? 2.703 -2.022 6.073 1.00 97.69 88 GLU A O 1
ATOM 759 N N . LYS A 1 89 ? 1.836 -3.718 7.263 1.00 97.69 89 LYS A N 1
ATOM 760 C CA . LYS A 1 89 ? 2.732 -4.740 6.707 1.00 97.69 89 LYS A CA 1
ATOM 761 C C . LYS A 1 89 ? 2.476 -4.989 5.220 1.00 97.69 89 LYS A C 1
ATOM 763 O O . LYS A 1 89 ? 3.428 -5.138 4.454 1.00 97.69 89 LYS A O 1
ATOM 768 N N . GLU A 1 90 ? 1.213 -5.050 4.809 1.00 96.88 90 GLU A N 1
ATOM 769 C CA . GLU A 1 90 ? 0.830 -5.212 3.403 1.00 96.88 90 GLU A CA 1
ATOM 770 C C . GLU A 1 90 ? 1.313 -4.028 2.558 1.00 96.88 90 GLU A C 1
ATOM 772 O O . GLU A 1 90 ? 1.978 -4.249 1.547 1.00 96.88 90 GLU A O 1
ATOM 777 N N . ILE A 1 91 ? 1.100 -2.791 3.021 1.00 97.88 91 ILE A N 1
ATOM 778 C CA . ILE A 1 91 ? 1.596 -1.563 2.381 1.00 97.88 91 ILE A CA 1
ATOM 779 C C . ILE A 1 91 ? 3.124 -1.572 2.285 1.00 97.88 91 ILE A C 1
ATOM 781 O O . ILE A 1 91 ? 3.678 -1.298 1.222 1.00 97.88 91 ILE A O 1
ATOM 785 N N . ALA A 1 92 ? 3.830 -1.931 3.361 1.00 97.56 92 ALA A N 1
ATOM 786 C CA . ALA A 1 92 ? 5.290 -1.992 3.350 1.00 97.56 92 ALA A CA 1
ATOM 787 C C . ALA A 1 92 ? 5.823 -3.010 2.327 1.00 97.56 92 ALA A C 1
ATOM 789 O O . ALA A 1 92 ? 6.797 -2.738 1.625 1.00 97.56 92 ALA A O 1
ATOM 790 N N . ASN A 1 93 ? 5.178 -4.173 2.211 1.00 97.19 93 ASN A N 1
ATOM 791 C CA . ASN A 1 93 ? 5.526 -5.170 1.201 1.00 97.19 93 ASN A CA 1
ATOM 792 C C . ASN A 1 93 ? 5.200 -4.689 -0.216 1.00 97.19 93 ASN A C 1
ATOM 794 O O . ASN A 1 93 ? 5.979 -4.933 -1.135 1.00 97.19 93 ASN A O 1
ATOM 798 N N . PHE A 1 94 ? 4.076 -3.999 -0.399 1.00 97.19 94 PHE A N 1
ATOM 799 C CA . PHE A 1 94 ? 3.663 -3.484 -1.700 1.00 97.19 94 PHE A CA 1
ATOM 800 C C . PHE A 1 94 ? 4.602 -2.376 -2.199 1.00 97.19 94 PHE A C 1
ATOM 802 O O . PHE A 1 94 ? 5.063 -2.423 -3.337 1.00 97.19 94 PHE A O 1
ATOM 809 N N . ARG A 1 95 ? 5.015 -1.460 -1.314 1.00 96.81 95 ARG A N 1
ATOM 810 C CA . ARG A 1 95 ? 6.045 -0.448 -1.604 1.00 96.81 95 ARG A CA 1
ATOM 811 C C . ARG A 1 95 ? 7.365 -1.073 -2.059 1.00 96.81 95 ARG A C 1
ATOM 813 O O . ARG A 1 95 ? 7.974 -0.581 -3.001 1.00 96.81 95 ARG A O 1
ATOM 820 N N . LYS A 1 96 ? 7.795 -2.183 -1.444 1.00 97.00 96 LYS A N 1
ATOM 821 C CA . LYS A 1 96 ? 8.997 -2.912 -1.896 1.00 97.00 96 LYS A CA 1
ATOM 822 C C . LYS A 1 96 ? 8.853 -3.437 -3.325 1.00 97.00 96 LYS A C 1
ATOM 824 O O . LYS A 1 96 ? 9.807 -3.343 -4.086 1.00 97.00 96 LYS A O 1
ATOM 829 N N . LYS A 1 97 ? 7.673 -3.947 -3.697 1.00 94.81 97 LYS A N 1
ATOM 830 C CA . LYS A 1 97 ? 7.405 -4.404 -5.071 1.00 94.81 97 LYS A CA 1
ATOM 831 C C . LYS A 1 97 ? 7.472 -3.258 -6.081 1.00 94.81 97 LYS A C 1
ATOM 833 O O . LYS A 1 97 ? 8.069 -3.434 -7.132 1.00 94.81 97 LYS A O 1
ATOM 838 N N . ILE A 1 98 ? 6.920 -2.091 -5.742 1.00 94.62 98 ILE A N 1
ATOM 839 C CA . ILE A 1 98 ? 7.001 -0.880 -6.579 1.00 94.62 98 ILE A CA 1
ATOM 840 C C . ILE A 1 98 ? 8.461 -0.476 -6.811 1.00 94.62 98 ILE A C 1
ATOM 842 O O . ILE A 1 98 ? 8.853 -0.208 -7.944 1.00 94.62 98 ILE A O 1
ATOM 846 N N . VAL A 1 99 ? 9.280 -0.461 -5.752 1.00 95.12 99 VAL A N 1
ATOM 847 C CA . VAL A 1 99 ? 10.713 -0.142 -5.867 1.00 95.12 99 VAL A CA 1
ATOM 848 C C . VAL A 1 99 ? 11.423 -1.148 -6.771 1.00 95.12 99 VAL A C 1
ATOM 850 O O . VAL A 1 99 ? 12.124 -0.736 -7.689 1.00 95.12 99 VAL A O 1
ATOM 853 N N . GLN A 1 100 ? 11.186 -2.445 -6.566 1.00 94.31 100 GLN A N 1
ATOM 854 C CA . GLN A 1 100 ? 11.775 -3.496 -7.394 1.00 94.31 100 GLN A CA 1
ATOM 855 C C . GLN A 1 100 ? 11.385 -3.349 -8.874 1.00 94.31 100 GLN A C 1
ATOM 857 O O . GLN A 1 100 ? 12.246 -3.406 -9.747 1.00 94.31 100 GLN A O 1
ATOM 862 N N . GLN A 1 101 ? 10.107 -3.103 -9.171 1.00 91.62 101 GLN A N 1
ATOM 863 C CA . GLN A 1 101 ? 9.649 -2.903 -10.547 1.00 91.62 101 GLN A CA 1
ATOM 864 C C . GLN A 1 101 ? 10.299 -1.664 -11.183 1.00 91.62 101 GLN A C 1
ATOM 866 O O . GLN A 1 101 ? 10.705 -1.705 -12.341 1.00 91.62 101 GLN A O 1
ATOM 871 N N . ASN A 1 102 ? 10.471 -0.577 -10.426 1.00 90.12 102 ASN A N 1
ATOM 872 C CA . ASN A 1 102 ? 11.149 0.623 -10.918 1.00 90.12 102 ASN A CA 1
ATOM 873 C C . ASN A 1 102 ? 12.646 0.380 -11.208 1.00 90.12 102 ASN A C 1
ATOM 875 O O . ASN A 1 102 ? 13.201 0.912 -12.176 1.00 90.12 102 ASN A O 1
ATOM 879 N N . GLU A 1 103 ? 13.314 -0.448 -10.401 1.00 91.69 103 GLU A N 1
ATOM 880 C CA . GLU A 1 103 ? 14.685 -0.900 -10.669 1.00 91.69 103 GLU A CA 1
ATOM 881 C C . GLU A 1 103 ? 14.748 -1.739 -11.955 1.00 91.69 103 GLU A C 1
ATOM 883 O O . GLU A 1 103 ? 15.584 -1.472 -12.822 1.00 91.69 103 GLU A O 1
ATOM 888 N N . GLU A 1 104 ? 13.820 -2.684 -12.135 1.00 89.69 104 GLU A N 1
ATOM 889 C CA . GLU A 1 104 ? 13.702 -3.502 -13.350 1.00 89.69 104 GLU A CA 1
ATOM 890 C C . GLU A 1 104 ? 13.460 -2.637 -14.599 1.00 89.69 104 GLU A C 1
ATOM 892 O O . GLU A 1 104 ? 14.137 -2.811 -15.616 1.00 89.69 104 GLU A O 1
ATOM 897 N N . MET A 1 105 ? 12.576 -1.638 -14.514 1.00 87.62 105 MET A N 1
ATOM 898 C CA . MET A 1 105 ? 12.339 -0.653 -15.576 1.00 87.62 105 MET A CA 1
ATOM 899 C C . MET A 1 105 ? 13.588 0.165 -15.906 1.00 87.62 105 MET A C 1
ATOM 901 O O . MET A 1 105 ? 13.888 0.426 -17.075 1.00 87.62 105 MET A O 1
ATOM 905 N N . THR A 1 106 ? 14.328 0.578 -14.879 1.00 87.50 106 THR A N 1
ATOM 906 C CA . THR A 1 106 ? 15.561 1.352 -15.035 1.00 87.50 106 THR A CA 1
ATOM 907 C C . THR A 1 106 ? 16.631 0.533 -15.752 1.00 87.50 106 THR A C 1
ATOM 909 O O . THR A 1 106 ? 17.282 1.038 -16.673 1.00 87.50 106 THR A O 1
ATOM 912 N N . GLU A 1 107 ? 16.802 -0.735 -15.382 1.00 88.25 107 GLU A N 1
ATOM 913 C CA . GLU A 1 107 ? 17.737 -1.643 -16.047 1.00 88.25 107 GLU A CA 1
ATOM 914 C C . GLU A 1 107 ? 17.292 -1.980 -17.474 1.00 88.25 107 GLU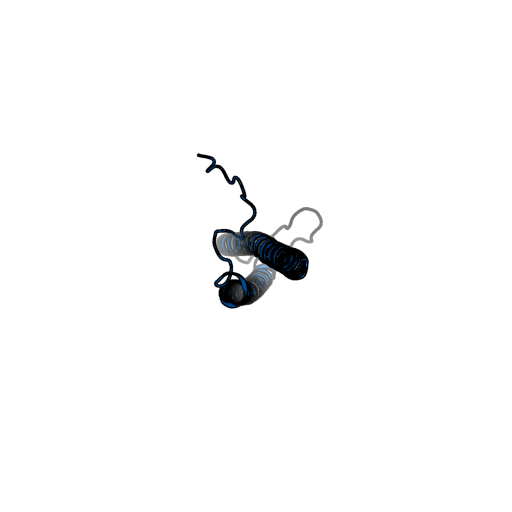 A C 1
ATOM 916 O O . GLU A 1 107 ? 18.111 -1.935 -18.397 1.00 88.25 107 GLU A O 1
ATOM 921 N N . PHE A 1 108 ? 15.992 -2.202 -17.699 1.00 86.44 108 PHE A N 1
ATOM 922 C CA . PHE A 1 108 ? 15.431 -2.383 -19.038 1.00 86.44 108 PHE A CA 1
ATOM 923 C C . PHE A 1 108 ? 15.749 -1.179 -19.935 1.00 86.44 108 PHE A C 1
ATOM 925 O O . PHE A 1 108 ? 16.285 -1.337 -21.035 1.00 86.44 108 PHE A O 1
ATOM 932 N N . LYS A 1 109 ? 15.528 0.042 -19.432 1.00 82.94 109 LYS A N 1
ATOM 933 C CA . LYS A 1 109 ? 15.855 1.285 -20.141 1.00 82.94 109 LYS A CA 1
ATOM 934 C C . LYS A 1 109 ? 17.348 1.408 -20.432 1.00 82.94 109 LYS A C 1
ATOM 936 O O . LYS A 1 109 ? 17.733 1.719 -21.557 1.00 82.94 109 LYS A O 1
ATOM 941 N N . LYS A 1 110 ? 18.224 1.119 -19.468 1.00 82.75 110 LYS A N 1
ATOM 942 C CA . LYS A 1 110 ? 19.678 1.152 -19.705 1.00 82.75 110 LYS A CA 1
ATOM 943 C C . LYS A 1 110 ? 20.113 0.157 -20.780 1.00 82.75 110 LYS A C 1
ATOM 945 O O . LYS A 1 110 ? 20.973 0.502 -21.585 1.00 82.75 110 LYS A O 1
ATOM 950 N N . LYS A 1 111 ? 19.549 -1.050 -20.780 1.00 83.31 111 LYS A N 1
ATOM 951 C CA . LYS A 1 111 ? 19.949 -2.139 -21.677 1.00 83.31 111 LYS A CA 1
ATOM 952 C C . LYS A 1 111 ? 19.421 -1.966 -23.099 1.00 83.31 111 LYS A C 1
ATOM 954 O O . LYS A 1 111 ? 20.119 -2.318 -24.044 1.00 83.31 111 LYS A O 1
ATOM 959 N N . HIS A 1 112 ? 18.213 -1.427 -23.244 1.00 77.25 112 HIS A N 1
ATOM 960 C CA . HIS A 1 112 ? 17.494 -1.439 -24.517 1.00 77.25 112 HIS A CA 1
ATOM 961 C C . HIS A 1 112 ? 17.279 -0.050 -25.132 1.00 77.25 112 HIS A C 1
ATOM 963 O O . HIS A 1 112 ? 17.165 0.048 -26.349 1.00 77.25 112 HIS A O 1
ATOM 969 N N . LEU A 1 113 ? 17.280 1.028 -24.336 1.00 65.94 113 LEU A N 1
ATOM 970 C CA . LEU A 1 113 ? 17.025 2.394 -24.823 1.00 65.94 113 LEU A CA 1
ATOM 971 C C . LEU A 1 113 ? 18.299 3.243 -24.992 1.00 65.94 113 LEU A C 1
ATOM 973 O O . LEU A 1 113 ? 18.268 4.228 -25.719 1.00 65.94 113 LEU A O 1
ATOM 977 N N . LYS A 1 114 ? 19.444 2.861 -24.401 1.00 59.91 114 LYS A N 1
ATOM 978 C CA . LYS A 1 114 ? 20.738 3.556 -24.623 1.00 59.91 114 LYS A CA 1
ATOM 979 C C . LYS A 1 114 ? 21.336 3.358 -26.025 1.00 59.91 114 LYS A C 1
ATOM 981 O O . LYS A 1 114 ? 22.328 4.005 -26.341 1.00 59.91 114 LYS A O 1
ATOM 986 N N . LEU A 1 115 ? 20.772 2.458 -26.829 1.00 50.50 115 LEU A N 1
ATOM 987 C CA . LEU A 1 115 ? 21.262 2.103 -28.166 1.00 50.50 115 LEU A CA 1
ATOM 988 C C . LEU A 1 115 ? 20.387 2.651 -29.304 1.00 50.50 115 LEU A C 1
ATOM 990 O O . LEU A 1 115 ? 20.698 2.398 -30.462 1.00 50.50 115 LEU A O 1
ATOM 994 N N . MET A 1 116 ? 19.312 3.387 -29.000 1.00 54.16 116 MET A N 1
ATOM 995 C CA . MET A 1 116 ? 18.498 4.021 -30.039 1.00 54.16 116 MET A CA 1
ATOM 996 C C . MET A 1 116 ? 19.188 5.304 -30.513 1.00 54.16 116 MET A C 1
ATOM 998 O O . MET A 1 116 ? 19.271 6.283 -29.770 1.00 54.16 116 MET A O 1
ATOM 1002 N N . ASP A 1 117 ? 19.708 5.282 -31.742 1.00 53.53 117 ASP A N 1
ATOM 1003 C CA . ASP A 1 117 ? 20.162 6.481 -32.445 1.00 53.53 117 ASP A CA 1
ATOM 1004 C C . ASP A 1 117 ? 18.932 7.398 -32.637 1.00 53.53 117 ASP A C 1
ATOM 1006 O O . ASP A 1 117 ? 17.880 6.908 -33.060 1.00 53.53 117 ASP A O 1
ATOM 1010 N N . PRO A 1 118 ? 19.000 8.709 -32.331 1.00 55.75 118 PRO A N 1
ATOM 1011 C CA . PRO A 1 118 ? 17.880 9.642 -32.509 1.00 55.75 118 PRO A CA 1
ATOM 1012 C C . PRO A 1 118 ? 17.228 9.611 -33.902 1.00 55.75 118 PRO A C 1
ATOM 1014 O O . PRO A 1 118 ? 16.109 10.086 -34.067 1.00 55.75 118 PRO A O 1
ATOM 1017 N N . LYS A 1 119 ? 17.928 9.072 -34.908 1.00 54.78 119 LYS A N 1
ATOM 1018 C CA . LYS A 1 119 ? 17.452 8.910 -36.289 1.00 54.78 119 LYS A CA 1
ATOM 1019 C C . LYS A 1 119 ? 16.512 7.719 -36.502 1.00 54.78 119 LYS A C 1
ATOM 1021 O O . LYS A 1 119 ? 15.776 7.731 -37.484 1.00 54.78 119 LYS A O 1
ATOM 1026 N N . ASP A 1 120 ? 16.539 6.732 -35.609 1.00 51.72 120 ASP A N 1
ATOM 1027 C CA . ASP A 1 120 ? 15.718 5.516 -35.678 1.00 51.72 120 ASP A CA 1
ATOM 1028 C C . ASP A 1 120 ? 14.475 5.597 -34.775 1.00 51.72 120 ASP A C 1
ATOM 1030 O O . ASP A 1 120 ? 13.639 4.693 -34.785 1.00 51.72 120 ASP A O 1
ATOM 1034 N N . MET A 1 121 ? 14.318 6.686 -34.008 1.00 50.06 121 MET A N 1
ATOM 1035 C CA . MET A 1 121 ? 13.054 6.970 -33.334 1.00 50.06 121 MET A CA 1
ATOM 1036 C C . MET A 1 121 ? 11.997 7.335 -34.384 1.00 50.06 121 MET A C 1
ATOM 1038 O O . MET A 1 121 ? 12.182 8.319 -35.110 1.00 50.06 121 MET A O 1
ATOM 1042 N N . PRO A 1 122 ? 10.855 6.626 -34.455 1.00 49.94 122 PRO A N 1
ATOM 1043 C CA . PRO A 1 122 ? 9.698 7.184 -35.129 1.00 49.94 122 PRO A CA 1
ATOM 1044 C C . PRO A 1 122 ? 9.378 8.509 -34.440 1.00 49.94 122 PRO A C 1
ATOM 1046 O O . PRO A 1 122 ? 9.266 8.561 -33.218 1.00 49.94 122 PRO A O 1
ATOM 1049 N N . SER A 1 123 ? 9.300 9.578 -35.235 1.00 45.59 123 SER A N 1
ATOM 1050 C CA . SER A 1 123 ? 8.905 10.924 -34.821 1.00 45.59 123 SER A CA 1
ATOM 1051 C C . SER A 1 123 ? 7.600 10.857 -34.028 1.00 45.59 123 SER A C 1
ATOM 1053 O O . SER A 1 123 ? 6.510 10.965 -34.593 1.00 45.59 123 SER A O 1
ATOM 1055 N N . THR A 1 124 ? 7.687 10.686 -32.715 1.00 46.47 124 THR A N 1
ATOM 1056 C CA . THR A 1 124 ? 6.544 10.856 -31.842 1.00 46.47 124 THR A CA 1
ATOM 1057 C C . THR A 1 124 ? 6.426 12.349 -31.622 1.00 46.47 124 THR A C 1
ATOM 1059 O O . THR A 1 124 ? 7.186 12.974 -30.886 1.00 46.47 124 THR A O 1
ATOM 1062 N N . SER A 1 125 ? 5.481 12.949 -32.339 1.00 39.06 125 SER A N 1
ATOM 1063 C CA . SER A 1 125 ? 5.003 14.297 -32.079 1.00 39.06 125 SER A CA 1
ATOM 1064 C C . SER A 1 125 ? 4.282 14.317 -30.728 1.00 39.06 125 SER A C 1
ATOM 1066 O O . SER A 1 125 ? 3.069 14.509 -30.664 1.00 39.06 125 SER A O 1
ATOM 1068 N N . TYR A 1 126 ? 5.004 14.105 -29.630 1.00 44.91 126 TYR A N 1
ATOM 1069 C CA . TYR A 1 126 ? 4.580 14.632 -28.345 1.00 44.91 126 TYR A CA 1
ATOM 1070 C C . TYR A 1 126 ? 4.925 16.114 -28.384 1.00 44.91 126 TYR A C 1
ATOM 1072 O O . TYR A 1 126 ? 5.962 16.559 -27.902 1.00 44.91 126 TYR A O 1
ATOM 1080 N N . ALA A 1 127 ? 4.060 16.862 -29.071 1.00 39.81 127 ALA A N 1
ATOM 1081 C CA . ALA A 1 127 ? 3.927 18.276 -28.813 1.00 39.81 127 ALA A CA 1
ATOM 1082 C C . ALA A 1 127 ? 3.652 18.396 -27.315 1.00 39.81 127 ALA A C 1
ATOM 1084 O O . ALA A 1 127 ? 2.658 17.856 -26.818 1.00 39.81 127 ALA A O 1
ATOM 1085 N N . GLU A 1 128 ? 4.590 19.028 -26.616 1.00 40.69 128 GLU A N 1
ATOM 1086 C CA . GLU A 1 128 ? 4.423 19.514 -25.257 1.00 40.69 128 GLU A CA 1
ATOM 1087 C C . GLU A 1 128 ? 3.029 20.135 -25.159 1.00 40.69 128 GLU A C 1
ATOM 1089 O O . GLU A 1 128 ? 2.722 21.130 -25.818 1.00 40.69 128 GLU A O 1
ATOM 1094 N N . SER A 1 129 ? 2.144 19.471 -24.420 1.00 36.09 129 SER A N 1
ATOM 1095 C CA . SER A 1 129 ? 0.895 20.095 -24.015 1.00 36.09 129 SER A CA 1
ATOM 1096 C C . SER A 1 129 ? 1.194 20.917 -22.756 1.00 36.09 129 SER A C 1
ATOM 1098 O O . SER A 1 129 ? 1.953 20.437 -21.912 1.00 36.09 129 SER A O 1
ATOM 1100 N N . PRO A 1 130 ? 0.680 22.157 -22.698 1.00 41.88 130 PRO A N 1
ATOM 1101 C CA . PRO A 1 130 ? 1.170 23.250 -21.853 1.00 41.88 130 PRO A CA 1
ATOM 1102 C C . PRO A 1 130 ? 1.019 23.037 -20.344 1.00 41.88 130 PRO A C 1
ATOM 1104 O O . PRO A 1 130 ? 0.113 22.278 -19.931 1.00 41.88 130 PRO A O 1
#

Sequence (130 aa):
MDMDNEKRKDSFTDVERILNRYNEYVAEHEEMIHILEHMERDLQRTIHEFDSLKQVGEDSYYYRVSGMPKMKVRDVLPYLQQEKIKKEKEIANFRKKIVQQNEEMTEFKKKHLKLMDPKDMPSTSYAESP

Foldseek 3Di:
DPPVVVVLVVVLVLLVVLVVVLVVLVVVLVVLVVVLVVLVVVLVVLVVVLVVLVVVDQQDWDDDPPDDDIDTSVVCNVVSVVVNVVSVVVSVVSVVVSVVSVVVSVVSCVVRVVPDDPVSDDPPPPPPDD

pLDDT: mean 80.66, std 17.71, range [36.09, 97.88]